Protein AF-A0A147KBU3-F1 (afdb_monomer_lite)

Sequence (64 aa):
MGRYISIFLLFVFAGTVLLFGVPLVMGDLVGEFDRVIGNLVIFFGSFIITQLFYIMDILKKNTN

Radius of gyration: 15.22 Å; chains: 1; bounding box: 36×17×44 Å

Secondary structure (DSSP, 8-state):
-HHHHHHHHHHHHHHHHHHHHHHHHH-S-S-HHHHHHHHHHHHHHHHHHHHHHHHHHHHHHHH-

Organism: NCBI:txid1150625

Structure (mmCIF, N/CA/C/O backbone):
data_AF-A0A147KBU3-F1
#
_entry.id   AF-A0A147KBU3-F1
#
loop_
_atom_site.group_PDB
_atom_site.id
_atom_site.type_symbol
_atom_site.label_atom_id
_atom_site.label_alt_id
_atom_site.label_comp_id
_atom_site.label_asym_id
_atom_site.label_entity_id
_atom_site.label_seq_id
_atom_site.pdbx_PDB_ins_code
_atom_site.Cartn_x
_atom_site.Cartn_y
_atom_site.Cartn_z
_atom_site.occupancy
_atom_site.B_iso_or_equiv
_atom_site.auth_seq_id
_atom_site.auth_comp_id
_atom_site.auth_asym_id
_atom_site.auth_atom_id
_atom_site.pdbx_PDB_model_num
ATOM 1 N N . MET A 1 1 ? -4.783 -8.718 17.256 1.00 68.81 1 MET A N 1
ATOM 2 C CA . MET A 1 1 ? -3.478 -8.434 16.616 1.00 68.81 1 MET A CA 1
ATOM 3 C C . MET A 1 1 ? -3.422 -8.943 15.175 1.00 68.81 1 MET A C 1
ATOM 5 O O . MET A 1 1 ? -3.103 -8.146 14.306 1.00 68.81 1 MET A O 1
ATOM 9 N N . GLY A 1 2 ? -3.808 -10.200 14.892 1.00 83.56 2 GLY A N 1
ATOM 10 C CA . GLY A 1 2 ? -3.723 -10.795 13.542 1.00 83.56 2 GLY A CA 1
ATOM 11 C C . GLY A 1 2 ? -4.345 -9.968 12.406 1.00 83.56 2 GLY A C 1
ATOM 12 O O . GLY A 1 2 ? -3.693 -9.762 11.393 1.00 83.56 2 GLY A O 1
ATOM 13 N N . ARG A 1 3 ? -5.540 -9.388 12.608 1.00 87.94 3 ARG A N 1
ATOM 14 C CA . ARG A 1 3 ? -6.212 -8.541 11.599 1.00 87.94 3 ARG A CA 1
ATOM 15 C C . ARG A 1 3 ? -5.349 -7.369 11.111 1.00 87.94 3 ARG A C 1
ATOM 17 O O . ARG A 1 3 ? -5.326 -7.093 9.921 1.00 87.94 3 ARG A O 1
ATOM 24 N N . TYR A 1 4 ? -4.641 -6.687 12.011 1.00 90.50 4 TYR A N 1
ATOM 25 C CA . TYR A 1 4 ? -3.826 -5.515 11.661 1.00 90.50 4 TYR A CA 1
ATOM 26 C C . TYR A 1 4 ? -2.566 -5.910 10.898 1.00 90.50 4 TYR A C 1
ATOM 28 O O . TYR A 1 4 ? -2.199 -5.245 9.940 1.00 90.50 4 TYR A O 1
ATOM 36 N N . ILE A 1 5 ? -1.960 -7.040 11.263 1.00 89.88 5 ILE A N 1
ATOM 37 C CA . ILE A 1 5 ? -0.822 -7.605 10.533 1.00 89.88 5 ILE A CA 1
ATOM 38 C C . ILE A 1 5 ? -1.254 -8.014 9.120 1.00 89.88 5 ILE A C 1
ATOM 40 O O . ILE A 1 5 ? -0.544 -7.727 8.162 1.00 89.88 5 ILE A O 1
ATOM 44 N N . SER A 1 6 ? -2.438 -8.613 8.963 1.00 93.44 6 SER A N 1
ATOM 45 C CA . SER A 1 6 ? -2.989 -8.934 7.641 1.00 93.44 6 SER A CA 1
ATOM 46 C C . SER A 1 6 ? -3.238 -7.684 6.795 1.00 93.44 6 SER A C 1
ATOM 48 O O . SER A 1 6 ? -2.919 -7.692 5.612 1.00 93.44 6 SER A O 1
ATOM 50 N N . ILE A 1 7 ? -3.767 -6.608 7.390 1.00 92.31 7 ILE A N 1
ATOM 51 C CA . ILE A 1 7 ? -3.963 -5.321 6.703 1.00 92.31 7 ILE A CA 1
ATOM 52 C C . ILE A 1 7 ? -2.613 -4.739 6.271 1.00 92.31 7 ILE A C 1
ATOM 54 O O . ILE A 1 7 ? -2.457 -4.362 5.113 1.00 92.31 7 ILE A O 1
ATOM 58 N N . PHE A 1 8 ? -1.627 -4.723 7.168 1.00 93.44 8 PHE A N 1
ATOM 59 C CA . PHE A 1 8 ? -0.281 -4.249 6.864 1.00 93.44 8 PHE A CA 1
ATOM 60 C C . PHE A 1 8 ? 0.331 -5.009 5.687 1.00 93.44 8 PHE A C 1
ATOM 62 O O . PHE A 1 8 ? 0.716 -4.399 4.693 1.00 93.44 8 PHE A O 1
ATOM 69 N N . LEU A 1 9 ? 0.349 -6.343 5.764 1.00 94.31 9 LEU A N 1
ATOM 70 C CA . LEU A 1 9 ? 0.887 -7.191 4.704 1.00 94.31 9 LEU A CA 1
ATOM 71 C C . LEU A 1 9 ? 0.133 -7.003 3.388 1.00 94.31 9 LEU A C 1
ATOM 73 O O . LEU A 1 9 ? 0.771 -6.918 2.345 1.00 94.31 9 LEU A O 1
ATOM 77 N N . LEU A 1 10 ? -1.198 -6.880 3.421 1.00 95.19 10 LEU A N 1
ATOM 78 C CA . LEU A 1 10 ? -1.997 -6.617 2.225 1.00 95.19 10 LEU A CA 1
ATOM 79 C C . LEU A 1 10 ? -1.562 -5.317 1.538 1.00 95.19 10 LEU A C 1
ATOM 81 O O . LEU A 1 10 ? -1.344 -5.318 0.330 1.00 95.19 10 LEU A O 1
ATOM 85 N N . PHE A 1 11 ? -1.405 -4.226 2.294 1.00 94.75 11 PHE A N 1
ATOM 86 C CA . PHE A 1 11 ? -0.974 -2.942 1.737 1.00 94.75 11 PHE A CA 1
ATOM 87 C C . PHE A 1 11 ? 0.475 -2.968 1.248 1.00 94.75 11 PHE A C 1
ATOM 89 O O . PHE A 1 11 ? 0.757 -2.394 0.197 1.00 94.75 11 PHE A O 1
ATOM 96 N N . VAL A 1 12 ? 1.375 -3.653 1.960 1.00 95.19 12 VAL A N 1
ATOM 97 C CA . VAL A 1 12 ? 2.759 -3.850 1.507 1.00 95.19 12 VAL A CA 1
ATOM 98 C C . VAL A 1 12 ? 2.773 -4.612 0.184 1.00 95.19 12 VAL A C 1
ATOM 100 O O . VAL A 1 12 ? 3.319 -4.110 -0.792 1.00 95.19 12 VAL A O 1
ATOM 103 N N . PHE A 1 13 ? 2.114 -5.772 0.109 1.00 96.12 13 PHE A N 1
ATOM 104 C CA . PHE A 1 13 ? 2.077 -6.571 -1.116 1.00 96.12 13 PHE A CA 1
ATOM 105 C C . PHE A 1 13 ? 1.407 -5.831 -2.271 1.00 96.12 13 PHE A C 1
ATOM 107 O O . PHE A 1 13 ? 1.954 -5.821 -3.369 1.00 96.12 13 PHE A O 1
ATOM 114 N N . ALA A 1 14 ? 0.268 -5.176 -2.039 1.00 95.38 14 ALA A N 1
ATOM 115 C CA . ALA A 1 14 ? -0.405 -4.389 -3.070 1.00 95.38 14 ALA A CA 1
ATOM 116 C C . ALA A 1 14 ? 0.484 -3.242 -3.571 1.00 95.38 14 ALA A C 1
ATOM 118 O O . ALA A 1 14 ? 0.622 -3.054 -4.777 1.00 95.38 14 ALA A O 1
ATOM 119 N N . GLY A 1 15 ? 1.137 -2.515 -2.659 1.00 93.62 15 GLY A N 1
ATOM 120 C CA . GLY A 1 15 ? 2.071 -1.448 -3.004 1.00 93.62 15 GLY A CA 1
ATOM 121 C C . GLY A 1 15 ? 3.256 -1.957 -3.822 1.00 93.62 15 GLY A C 1
ATOM 122 O O . GLY A 1 15 ? 3.574 -1.383 -4.85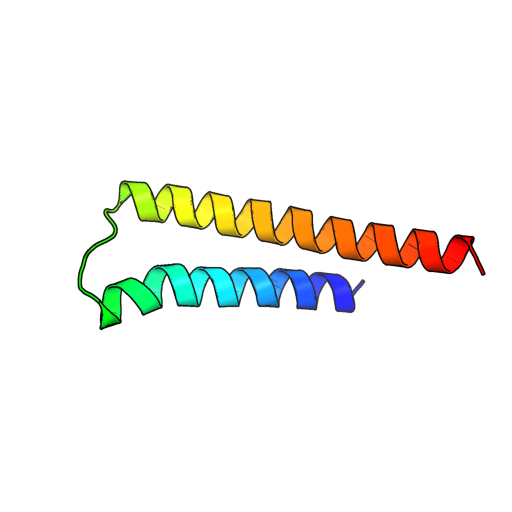9 1.00 93.62 15 GLY A O 1
ATOM 123 N N . THR A 1 16 ? 3.875 -3.063 -3.408 1.00 93.00 16 THR A N 1
ATOM 124 C CA . THR A 1 16 ? 4.990 -3.688 -4.134 1.00 93.00 16 THR A CA 1
ATOM 125 C C . THR A 1 16 ? 4.551 -4.172 -5.517 1.00 93.00 16 THR A C 1
ATOM 127 O O . THR A 1 16 ? 5.224 -3.893 -6.507 1.00 93.00 16 THR A O 1
ATOM 130 N N . VAL A 1 17 ? 3.401 -4.844 -5.617 1.00 93.81 17 VAL A N 1
ATOM 131 C CA . VAL A 1 17 ? 2.848 -5.290 -6.905 1.00 93.81 17 VAL A CA 1
ATOM 132 C C . VAL A 1 17 ? 2.594 -4.105 -7.828 1.00 93.81 17 VAL A C 1
ATOM 134 O O . VAL A 1 17 ? 2.880 -4.206 -9.013 1.00 93.81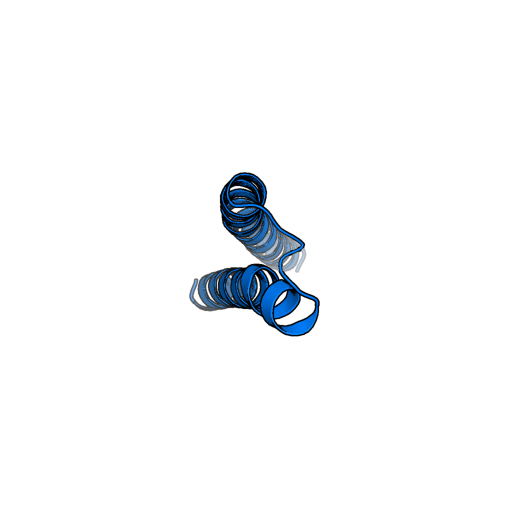 17 VAL A O 1
ATOM 137 N N . LEU A 1 18 ? 2.113 -2.972 -7.318 1.00 91.50 18 LEU A N 1
ATOM 138 C CA . LEU A 1 18 ? 1.928 -1.774 -8.136 1.00 91.50 18 LEU A CA 1
ATOM 139 C C . LEU A 1 18 ? 3.265 -1.154 -8.558 1.00 91.50 18 LEU A C 1
ATOM 141 O O . LEU A 1 18 ? 3.441 -0.848 -9.735 1.00 91.50 18 LEU A O 1
ATOM 145 N N . LEU A 1 19 ? 4.219 -1.020 -7.633 1.00 90.88 19 LEU A N 1
ATOM 146 C CA . LEU A 1 19 ? 5.519 -0.404 -7.907 1.00 90.88 19 LEU A CA 1
ATOM 147 C C . LEU A 1 19 ? 6.315 -1.160 -8.976 1.00 90.88 19 LEU A C 1
ATOM 149 O O . LEU A 1 19 ? 6.967 -0.530 -9.801 1.00 90.88 19 LEU A O 1
ATOM 153 N N . PHE A 1 20 ? 6.258 -2.494 -8.976 1.00 89.12 20 PHE A N 1
ATOM 154 C CA . PHE A 1 20 ? 6.984 -3.320 -9.946 1.00 89.12 20 PHE A CA 1
ATOM 155 C C . PHE A 1 20 ? 6.118 -3.768 -11.127 1.00 89.12 20 PHE A C 1
ATOM 157 O O . PHE A 1 20 ? 6.614 -3.880 -12.243 1.00 89.12 20 PHE A O 1
ATOM 164 N N . GLY A 1 21 ? 4.824 -4.001 -10.919 1.00 90.12 21 GLY A N 1
ATOM 165 C CA . GLY A 1 21 ? 3.904 -4.481 -11.950 1.00 90.12 21 GLY A CA 1
ATOM 166 C C . GLY A 1 21 ? 3.502 -3.410 -12.958 1.00 90.12 21 GLY A C 1
ATOM 167 O O . GLY A 1 21 ? 3.381 -3.716 -14.142 1.00 90.12 21 GLY A O 1
ATOM 168 N N . VAL A 1 22 ? 3.334 -2.153 -12.530 1.00 87.62 22 VAL A N 1
ATOM 169 C CA . VAL A 1 22 ? 2.958 -1.063 -13.448 1.00 87.62 22 VAL A CA 1
ATOM 170 C C . VAL A 1 22 ? 4.066 -0.777 -14.474 1.00 87.62 22 VAL A C 1
ATOM 172 O O . VAL A 1 22 ? 3.755 -0.783 -15.668 1.00 87.62 22 VAL A O 1
ATOM 175 N N . PRO A 1 23 ? 5.349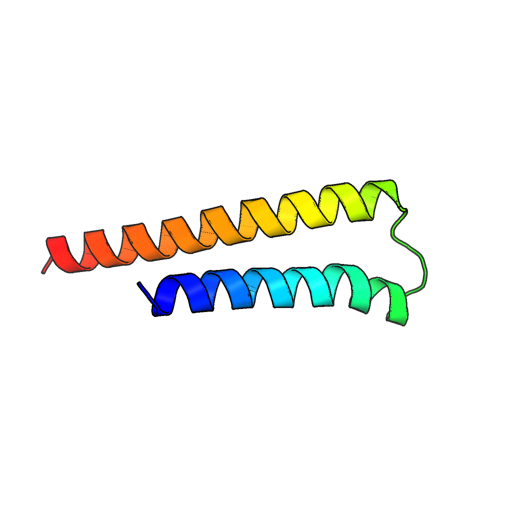 -0.615 -14.088 1.00 87.62 23 PRO A N 1
ATOM 176 C CA . PRO A 1 23 ? 6.428 -0.401 -15.057 1.00 87.62 23 PRO A CA 1
ATOM 177 C C . PRO A 1 23 ? 6.641 -1.584 -16.010 1.00 87.62 23 PRO A C 1
ATOM 179 O O . PRO A 1 23 ? 7.010 -1.385 -17.163 1.00 87.62 23 PRO A O 1
ATOM 182 N N . LEU A 1 24 ? 6.359 -2.819 -15.576 1.00 86.81 24 LEU A N 1
ATOM 183 C CA . LEU A 1 24 ? 6.444 -3.993 -16.455 1.00 86.81 24 LEU A CA 1
ATOM 184 C C . LEU A 1 24 ? 5.456 -3.929 -17.630 1.00 86.81 24 LEU A C 1
ATOM 186 O O . LEU A 1 24 ? 5.761 -4.437 -18.705 1.00 86.81 24 LEU A O 1
ATOM 190 N N . VAL A 1 25 ? 4.285 -3.315 -17.434 1.00 88.00 25 VAL A N 1
ATOM 191 C CA . VAL A 1 25 ? 3.242 -3.208 -18.468 1.00 88.00 25 VAL A CA 1
ATOM 192 C C . VAL A 1 25 ? 3.357 -1.903 -19.261 1.00 88.00 25 VAL A C 1
ATOM 194 O O . VAL A 1 25 ? 3.106 -1.897 -20.463 1.00 88.00 25 VAL A O 1
ATOM 197 N N . MET A 1 26 ? 3.727 -0.798 -18.608 1.00 85.81 26 MET A N 1
ATOM 198 C CA . MET A 1 26 ? 3.75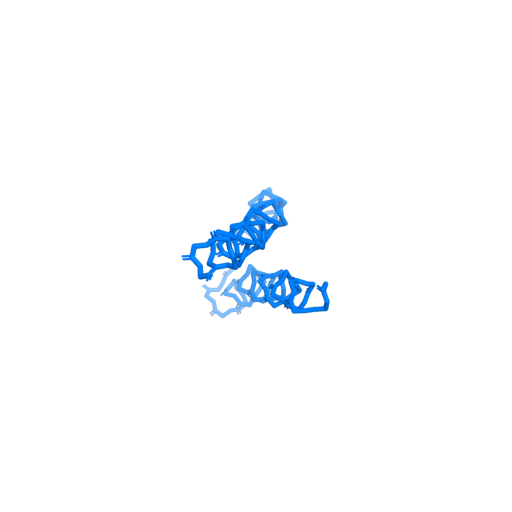9 0.539 -19.220 1.00 85.81 26 MET A CA 1
ATOM 199 C C . MET A 1 26 ? 5.132 0.952 -19.779 1.00 85.81 26 MET A C 1
ATOM 201 O O . MET A 1 26 ? 5.235 2.005 -20.406 1.00 85.81 26 MET A O 1
ATOM 205 N N . GLY A 1 27 ? 6.169 0.130 -19.594 1.00 78.06 27 GLY A N 1
ATOM 206 C CA . GLY A 1 27 ? 7.555 0.463 -19.931 1.00 78.06 27 GLY A CA 1
ATOM 207 C C . GLY A 1 27 ? 8.302 1.082 -18.747 1.00 78.06 27 GLY A C 1
ATOM 208 O O . GLY A 1 27 ? 7.689 1.482 -17.755 1.00 78.06 27 GLY A O 1
ATOM 209 N N . ASP A 1 28 ? 9.637 1.129 -18.836 1.00 77.69 28 ASP A N 1
ATOM 210 C CA . ASP A 1 28 ? 10.522 1.548 -17.738 1.00 77.69 28 ASP A CA 1
ATOM 211 C C . ASP A 1 28 ? 10.440 3.064 -17.473 1.00 77.69 28 ASP A C 1
ATOM 213 O O . ASP A 1 28 ? 11.300 3.852 -17.856 1.00 77.69 28 ASP A O 1
ATOM 217 N N . LEU A 1 29 ? 9.331 3.468 -16.855 1.00 73.19 29 LEU A N 1
ATOM 218 C CA . LEU A 1 29 ? 8.983 4.846 -16.507 1.00 73.19 29 LEU A CA 1
ATOM 219 C C . LEU A 1 29 ? 9.514 5.256 -15.127 1.00 73.19 29 LEU A C 1
ATOM 221 O O . LEU A 1 29 ? 9.408 6.421 -14.757 1.00 73.19 29 LEU A O 1
ATOM 225 N N . VAL A 1 30 ? 10.029 4.302 -14.346 1.00 76.38 30 VAL A N 1
ATOM 226 C CA . VAL A 1 30 ? 10.375 4.487 -12.933 1.00 76.38 30 VAL A CA 1
ATOM 227 C C . VAL A 1 30 ? 11.842 4.130 -12.735 1.00 76.38 30 VAL A C 1
ATOM 229 O O . VAL A 1 30 ? 12.211 2.949 -12.731 1.00 76.38 30 VAL A O 1
ATOM 232 N N . GLY A 1 31 ? 12.667 5.163 -12.549 1.00 85.44 31 GLY A N 1
ATOM 233 C CA . GLY A 1 31 ? 14.102 5.018 -12.332 1.00 85.44 31 GLY A CA 1
ATOM 234 C C . GLY A 1 31 ? 14.431 4.345 -10.998 1.00 85.44 31 GLY A C 1
ATOM 235 O O . GLY A 1 31 ? 13.596 4.227 -10.102 1.00 85.44 31 GLY A O 1
ATOM 236 N N . GLU A 1 32 ? 15.681 3.914 -10.836 1.00 85.38 32 GLU A N 1
ATOM 237 C CA . GLU A 1 32 ? 16.133 3.202 -9.632 1.00 85.38 32 GLU A CA 1
ATOM 238 C C . GLU A 1 32 ? 15.906 4.013 -8.343 1.00 85.38 32 GLU A C 1
ATOM 240 O O . GLU A 1 32 ? 15.431 3.477 -7.342 1.00 85.38 32 GLU A O 1
ATOM 245 N N . PHE A 1 33 ? 16.146 5.325 -8.394 1.00 87.81 33 PHE A N 1
ATOM 246 C CA . PHE A 1 33 ? 15.908 6.235 -7.272 1.00 87.81 33 PHE A CA 1
ATOM 247 C C . PHE A 1 33 ? 14.421 6.312 -6.878 1.00 87.81 33 PHE A C 1
ATOM 249 O O . PHE A 1 33 ? 14.085 6.235 -5.694 1.00 87.81 33 PHE A O 1
ATOM 256 N N . ASP A 1 34 ? 13.522 6.364 -7.864 1.00 88.44 34 ASP A N 1
ATOM 257 C CA . ASP A 1 34 ? 12.072 6.401 -7.641 1.00 88.44 34 ASP A CA 1
ATOM 258 C C . ASP A 1 34 ? 11.562 5.091 -7.031 1.00 88.44 34 ASP A C 1
ATOM 260 O O . ASP A 1 34 ? 10.657 5.102 -6.197 1.00 88.44 34 ASP A O 1
ATOM 264 N N . ARG A 1 35 ? 12.178 3.952 -7.378 1.00 87.44 35 ARG A N 1
ATOM 265 C CA . ARG A 1 35 ? 11.856 2.646 -6.775 1.00 87.44 35 ARG A CA 1
ATOM 266 C C . ARG A 1 35 ? 12.251 2.589 -5.301 1.00 87.44 35 ARG A C 1
ATOM 268 O O . ARG A 1 35 ? 11.498 2.055 -4.485 1.00 87.44 35 ARG A O 1
ATOM 275 N N . VAL A 1 36 ? 13.407 3.148 -4.938 1.00 92.06 36 VAL A N 1
ATOM 276 C CA . VAL A 1 36 ? 13.855 3.210 -3.536 1.00 92.06 36 VAL A CA 1
ATOM 277 C C . VAL A 1 36 ? 12.908 4.079 -2.708 1.00 92.06 36 VAL A C 1
ATOM 279 O O . VAL A 1 36 ? 12.440 3.643 -1.653 1.00 92.06 36 VAL A O 1
ATOM 282 N N . ILE A 1 37 ? 12.559 5.269 -3.207 1.00 93.88 37 ILE A N 1
ATOM 2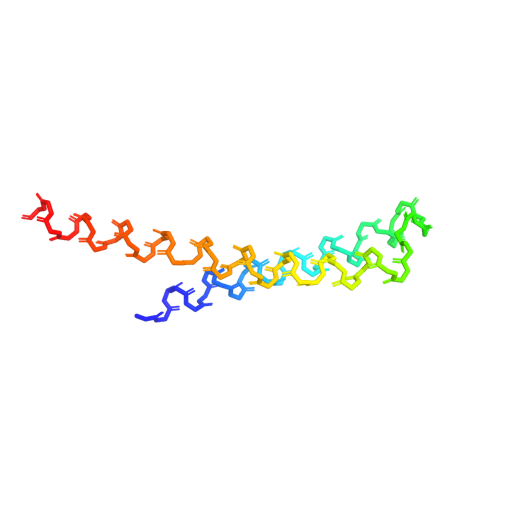83 C CA . ILE A 1 37 ? 11.585 6.150 -2.548 1.00 93.88 37 ILE A CA 1
ATOM 284 C C . ILE A 1 37 ? 10.211 5.478 -2.477 1.00 93.88 37 ILE A C 1
ATOM 286 O O . ILE A 1 37 ? 9.584 5.481 -1.418 1.00 93.88 37 ILE A O 1
ATOM 290 N N . GLY A 1 38 ? 9.764 4.847 -3.563 1.00 93.19 38 GLY A N 1
ATOM 291 C CA . GLY A 1 38 ? 8.497 4.125 -3.625 1.00 93.19 38 GLY A CA 1
ATOM 292 C C . GLY A 1 38 ? 8.393 3.037 -2.558 1.00 93.19 38 GLY A C 1
ATOM 293 O O . GLY A 1 38 ? 7.388 2.967 -1.854 1.00 93.19 38 GLY A O 1
ATOM 294 N N . ASN A 1 39 ? 9.450 2.248 -2.356 1.00 92.75 39 ASN A N 1
ATOM 295 C CA . ASN A 1 39 ? 9.488 1.229 -1.303 1.00 92.75 39 ASN A CA 1
ATOM 296 C C . ASN A 1 39 ? 9.391 1.829 0.106 1.00 92.75 39 ASN A C 1
ATOM 298 O O . ASN A 1 39 ? 8.655 1.300 0.944 1.00 92.75 39 ASN A O 1
ATOM 302 N N . LEU A 1 40 ? 10.079 2.945 0.371 1.00 95.31 40 LEU A N 1
ATOM 303 C CA . LEU A 1 40 ? 9.960 3.648 1.653 1.00 95.31 40 LEU A CA 1
ATOM 304 C C . LEU A 1 40 ? 8.531 4.158 1.872 1.00 95.31 40 LEU A C 1
ATOM 306 O O . LEU A 1 40 ? 7.962 3.956 2.946 1.00 95.31 40 LEU A O 1
ATOM 310 N N . VAL A 1 41 ? 7.922 4.756 0.846 1.00 95.44 41 VAL A N 1
ATOM 311 C CA . VAL A 1 41 ? 6.537 5.246 0.900 1.00 95.44 41 VAL A CA 1
ATOM 312 C C . VAL A 1 41 ? 5.552 4.100 1.125 1.00 95.44 41 VAL A C 1
ATOM 314 O O . VAL A 1 41 ? 4.647 4.240 1.945 1.00 95.44 41 VAL A O 1
ATOM 317 N N . ILE A 1 42 ? 5.733 2.951 0.471 1.00 95.94 42 ILE A N 1
ATOM 318 C CA . ILE A 1 42 ? 4.886 1.768 0.682 1.00 95.94 42 ILE A CA 1
ATOM 319 C C . ILE A 1 42 ? 5.011 1.275 2.121 1.00 95.94 42 ILE A C 1
ATOM 321 O O . ILE A 1 42 ? 3.994 1.016 2.766 1.00 95.94 42 ILE A O 1
ATOM 325 N N . PHE A 1 43 ? 6.228 1.172 2.655 1.00 95.12 43 PHE A N 1
ATOM 326 C CA . PHE A 1 43 ? 6.447 0.663 4.007 1.00 95.12 43 PHE A CA 1
ATOM 327 C C . PHE A 1 43 ? 5.876 1.603 5.077 1.00 95.12 43 PHE A C 1
ATOM 329 O O . PHE A 1 43 ? 5.093 1.181 5.930 1.00 95.12 43 PHE A O 1
ATOM 336 N N . PHE A 1 44 ? 6.198 2.897 5.011 1.00 96.31 44 PHE A N 1
ATOM 337 C CA . PHE A 1 44 ? 5.684 3.869 5.977 1.00 96.31 44 PHE A CA 1
ATOM 338 C C . PHE A 1 44 ? 4.188 4.131 5.792 1.00 96.31 44 PHE A C 1
ATOM 340 O O . PHE A 1 44 ? 3.455 4.212 6.776 1.00 96.31 44 PHE A O 1
ATOM 347 N N . GLY A 1 45 ? 3.706 4.196 4.551 1.00 94.62 45 GLY A N 1
ATOM 348 C CA . GLY A 1 45 ? 2.290 4.373 4.240 1.00 94.62 45 GLY A CA 1
ATOM 349 C C . GLY A 1 45 ? 1.439 3.208 4.743 1.00 94.62 45 GLY A C 1
ATOM 350 O O . GLY A 1 45 ? 0.450 3.427 5.441 1.00 94.62 45 GLY A O 1
ATOM 351 N N . SER A 1 46 ? 1.852 1.965 4.476 1.00 95.50 46 SER A N 1
ATOM 352 C CA . SER A 1 46 ? 1.159 0.769 4.982 1.00 95.50 46 SER A CA 1
ATOM 353 C C . SER A 1 46 ? 1.175 0.695 6.511 1.00 95.50 46 SER A C 1
ATOM 355 O O . SER A 1 46 ? 0.161 0.331 7.118 1.00 95.50 46 SER A O 1
ATOM 357 N N . PHE A 1 47 ? 2.276 1.100 7.153 1.00 94.88 47 PHE A N 1
ATOM 358 C CA . PHE A 1 47 ? 2.353 1.198 8.609 1.00 94.88 47 PHE A CA 1
ATOM 359 C C . PHE A 1 47 ? 1.348 2.220 9.156 1.00 94.88 47 PHE A C 1
ATOM 361 O O . PHE A 1 47 ? 0.532 1.867 10.008 1.00 94.88 47 PHE A O 1
ATOM 368 N N . ILE A 1 48 ? 1.342 3.449 8.628 1.00 95.31 48 ILE A N 1
ATOM 369 C CA . ILE A 1 48 ? 0.419 4.516 9.049 1.00 95.31 48 ILE A CA 1
ATOM 370 C C . ILE A 1 48 ? -1.037 4.074 8.880 1.00 95.31 48 ILE A C 1
ATOM 372 O O . ILE A 1 48 ? -1.820 4.175 9.824 1.00 95.31 48 ILE A O 1
ATOM 376 N N . ILE A 1 49 ? -1.400 3.522 7.717 1.00 93.56 49 ILE A N 1
ATOM 377 C CA . ILE A 1 49 ? -2.761 3.034 7.448 1.00 93.56 49 ILE A CA 1
ATOM 378 C C . ILE A 1 49 ? -3.163 1.965 8.470 1.00 93.56 49 ILE A C 1
ATOM 380 O O . ILE A 1 49 ? -4.259 2.011 9.032 1.00 93.56 49 ILE A O 1
ATOM 384 N N . THR A 1 50 ? -2.265 1.026 8.766 1.00 94.94 50 THR A N 1
ATOM 385 C CA . THR A 1 50 ? -2.525 -0.031 9.750 1.00 94.94 50 THR A CA 1
ATOM 386 C C . THR A 1 50 ? -2.749 0.538 11.153 1.00 94.94 50 THR A C 1
ATOM 388 O O . THR A 1 50 ? -3.675 0.103 11.845 1.00 94.94 50 THR A O 1
ATOM 391 N N . GLN A 1 51 ? -1.957 1.534 11.563 1.00 93.56 51 GLN A N 1
ATOM 392 C CA . GLN A 1 51 ? -2.142 2.217 12.847 1.00 93.56 51 GLN A CA 1
ATOM 393 C C . GLN A 1 51 ? -3.476 2.970 12.907 1.00 93.56 51 GLN A C 1
ATOM 395 O O . GLN A 1 51 ? -4.168 2.901 13.922 1.00 93.56 51 GLN A O 1
ATOM 400 N N . LEU A 1 52 ? -3.898 3.618 11.817 1.00 94.19 52 LEU A N 1
ATOM 401 C CA . LEU A 1 52 ? -5.210 4.269 11.748 1.00 94.19 52 LEU A CA 1
ATOM 402 C C . LEU A 1 52 ? -6.348 3.262 11.954 1.00 94.19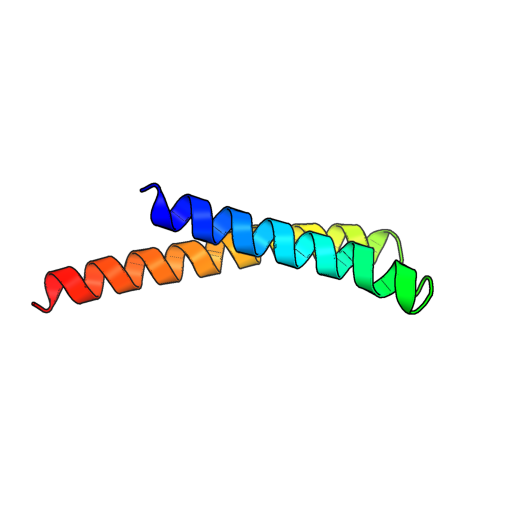 52 LEU A C 1
ATOM 404 O O . LEU A 1 52 ? -7.253 3.512 12.750 1.00 94.19 52 LEU A O 1
ATOM 408 N N . PHE A 1 53 ? -6.286 2.092 11.310 1.00 92.94 53 PHE A N 1
ATOM 409 C CA . PHE A 1 53 ? -7.271 1.026 11.529 1.00 92.94 53 PHE A CA 1
ATOM 410 C C . PHE A 1 53 ? -7.290 0.515 12.970 1.00 92.94 53 PHE A C 1
ATOM 412 O O . PHE A 1 53 ? -8.362 0.210 13.497 1.00 92.94 53 PHE A O 1
ATOM 419 N N . TYR A 1 54 ? -6.126 0.427 13.609 1.00 92.62 54 TYR A N 1
ATOM 420 C CA . TYR A 1 54 ? -6.018 0.045 15.012 1.00 92.62 54 TYR A CA 1
ATOM 421 C C . TYR A 1 54 ? -6.669 1.077 15.942 1.00 92.62 54 TYR A C 1
ATOM 423 O O . TYR A 1 54 ? -7.510 0.715 16.767 1.00 92.62 54 TYR A O 1
ATOM 431 N N . ILE A 1 55 ? -6.348 2.360 15.762 1.00 93.19 55 ILE A N 1
ATOM 432 C CA . ILE A 1 55 ? -6.915 3.458 16.557 1.00 93.19 55 ILE A CA 1
ATOM 433 C C . ILE A 1 55 ? -8.437 3.525 16.376 1.00 93.19 55 ILE A C 1
ATOM 435 O O . ILE A 1 55 ? -9.165 3.620 17.363 1.00 93.19 55 ILE A O 1
ATOM 439 N N . MET A 1 56 ? -8.937 3.402 15.142 1.00 92.19 56 MET A N 1
ATOM 440 C CA . MET A 1 56 ? -10.380 3.385 14.870 1.00 92.19 56 MET A CA 1
ATOM 441 C C . MET A 1 56 ? -11.108 2.241 15.589 1.00 92.19 56 MET A C 1
ATOM 443 O O . MET A 1 56 ? -12.223 2.437 16.069 1.00 92.19 56 MET A O 1
ATOM 447 N N . ASP A 1 57 ? -10.507 1.052 15.678 1.00 91.62 57 ASP A N 1
ATOM 448 C CA . ASP A 1 57 ? -11.099 -0.077 16.409 1.00 91.62 57 ASP A CA 1
ATOM 449 C C . ASP A 1 57 ? -11.161 0.181 17.916 1.00 91.62 57 ASP A C 1
ATOM 451 O O . ASP A 1 57 ? -12.167 -0.136 18.549 1.00 91.62 57 ASP A O 1
ATOM 455 N N . ILE A 1 58 ? -10.112 0.783 18.487 1.00 91.88 58 ILE A N 1
ATOM 456 C CA . ILE A 1 58 ? -10.090 1.163 19.905 1.00 91.88 58 ILE A CA 1
ATOM 457 C C . ILE A 1 58 ? -11.175 2.196 20.194 1.00 91.88 58 ILE A C 1
ATOM 459 O O . ILE A 1 58 ? -11.950 2.016 21.129 1.00 91.88 58 ILE A O 1
ATOM 463 N N . LEU A 1 59 ? -11.268 3.251 19.383 1.00 93.75 59 LEU A N 1
ATOM 464 C CA . LEU A 1 59 ? -12.270 4.301 19.573 1.00 93.75 59 LEU A CA 1
ATOM 465 C C . LEU A 1 59 ? -13.696 3.743 19.490 1.00 93.75 59 LEU A C 1
ATOM 467 O O . LEU A 1 59 ? -14.531 4.075 20.328 1.00 93.75 59 LEU A O 1
ATOM 471 N N . LYS A 1 60 ? -13.963 2.837 18.540 1.00 90.62 60 LYS A N 1
ATOM 472 C CA . LYS A 1 60 ? -15.260 2.148 18.425 1.00 90.62 60 LYS A CA 1
ATOM 473 C C . LYS A 1 60 ? -15.580 1.269 19.631 1.00 90.62 60 LYS A C 1
ATOM 475 O O . LYS A 1 60 ? -16.738 1.196 20.024 1.00 90.62 60 LYS A O 1
ATOM 480 N N . LYS A 1 61 ? -14.578 0.607 20.211 1.00 88.56 61 LYS A N 1
ATOM 481 C CA . LYS A 1 61 ? -14.743 -0.191 21.435 1.00 88.56 61 LYS A CA 1
ATOM 482 C C . LYS A 1 61 ? -14.948 0.644 22.689 1.00 88.56 61 LYS A C 1
ATOM 484 O O . LYS A 1 61 ? -15.489 0.120 23.642 1.00 88.56 61 LYS A O 1
ATOM 489 N N . ASN A 1 62 ? -14.472 1.885 22.699 1.00 85.38 62 ASN A N 1
ATOM 490 C CA . ASN A 1 62 ? -14.568 2.776 23.855 1.00 85.38 62 ASN A CA 1
ATOM 491 C C . ASN A 1 62 ? -15.816 3.679 23.802 1.00 85.38 62 ASN A C 1
ATOM 493 O O . ASN A 1 62 ? -16.131 4.355 24.772 1.00 85.38 62 ASN A O 1
ATOM 497 N N . THR A 1 63 ? -16.486 3.734 22.644 1.00 81.12 63 THR A N 1
ATOM 498 C CA . THR A 1 63 ? -17.716 4.514 22.415 1.00 81.12 63 THR A CA 1
ATOM 499 C C . THR A 1 63 ? -18.991 3.678 22.621 1.00 81.12 63 THR A C 1
ATOM 501 O O . THR A 1 63 ? -20.053 4.253 22.838 1.00 81.12 63 THR A O 1
ATOM 504 N N . ASN A 1 64 ? -18.893 2.345 22.556 1.00 52.25 64 ASN A N 1
ATOM 505 C CA . ASN A 1 64 ? -19.954 1.395 22.927 1.00 52.25 64 ASN A CA 1
ATOM 506 C C . ASN A 1 64 ? -19.686 0.832 24.322 1.00 52.25 64 ASN A C 1
ATOM 508 O O . ASN A 1 64 ? -20.672 0.511 25.015 1.00 52.25 64 ASN A O 1
#

Foldseek 3Di:
DVVLVVQLVVLLVVLVCCLPVVCVVVPPPADPVNSVVSNVCSNVVSVVVSVVVVVVVVVVVVVD

pLDDT: mean 89.71, std 7.42, range [52.25, 96.31]